Protein AF-A0A6N8V8Q9-F1 (afdb_monomer)

Mean predicted aligned error: 5.71 Å

pLDDT: mean 79.59, std 11.88, range [44.69, 91.12]

Secondary structure (DSSP, 8-state):
-EEEES-PPTT----B-STT-B-TT---STT-TT-EEEE-TTTGGGSTT-BSS--

Sequence (55 aa):
MEKCYGVAKAGQNDCAAGEGTTCQGTSTVDGQKDAWIYVPAGLCEKLVGGNLAES

Foldseek 3Di:
DAWWAQAAAQQCACDAQPPPRGCRNVRHHGRHQSGTHDDPPPVQVVGDSTDRDRD

Radius of gyration: 10.0 Å; Cα contacts (8 Å, |Δi|>4): 132; chains: 1; bounding box: 25×20×18 Å

Structure (mmCIF, N/CA/C/O backbone):
data_AF-A0A6N8V8Q9-F1
#
_entry.id   AF-A0A6N8V8Q9-F1
#
loop_
_atom_site.group_PDB
_atom_site.id
_atom_site.type_symbol
_atom_site.label_atom_id
_atom_site.label_alt_id
_atom_site.label_comp_id
_atom_site.label_asym_id
_atom_site.label_entity_id
_atom_site.label_seq_id
_atom_site.pdbx_PDB_ins_code
_atom_site.Cartn_x
_atom_site.Cartn_y
_atom_site.Cartn_z
_atom_site.occupancy
_atom_site.B_iso_or_equiv
_atom_site.auth_seq_id
_atom_site.auth_comp_id
_atom_site.auth_asym_id
_atom_site.auth_atom_id
_atom_site.pdbx_PDB_model_num
ATOM 1 N N . MET A 1 1 ? -9.585 8.840 -4.174 1.00 79.31 1 MET A N 1
ATOM 2 C CA . MET A 1 1 ? -8.680 7.677 -4.222 1.00 79.31 1 MET A CA 1
ATOM 3 C C . MET A 1 1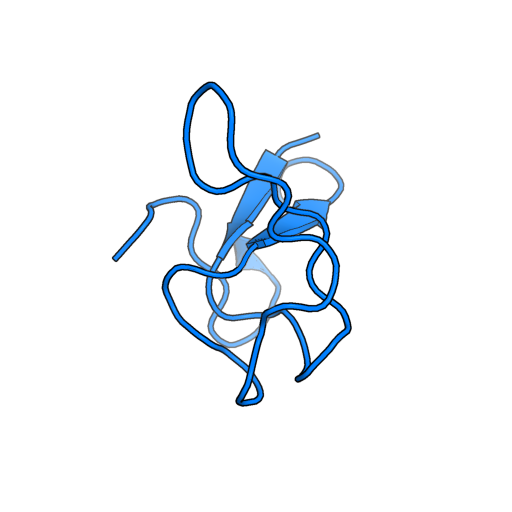 ? -7.626 7.912 -3.160 1.00 79.31 1 MET A C 1
ATOM 5 O O . MET A 1 1 ? -7.107 9.019 -3.103 1.00 79.31 1 MET A O 1
ATOM 9 N N . GLU A 1 2 ? -7.373 6.938 -2.300 1.00 86.94 2 GLU A N 1
ATOM 10 C CA . GLU A 1 2 ? -6.448 7.008 -1.167 1.00 86.94 2 GLU A CA 1
ATOM 11 C C . GLU A 1 2 ? -5.483 5.819 -1.213 1.00 86.94 2 GLU A C 1
ATOM 13 O O . GLU A 1 2 ? -5.813 4.770 -1.773 1.00 86.94 2 GLU A O 1
ATOM 18 N N . LYS A 1 3 ? -4.283 5.999 -0.655 1.00 86.25 3 LYS A N 1
ATOM 19 C CA . LYS A 1 3 ? -3.328 4.906 -0.467 1.00 86.25 3 LYS A CA 1
ATOM 20 C C . LYS A 1 3 ? -3.718 4.161 0.799 1.00 86.25 3 LYS A C 1
ATOM 22 O O . LYS A 1 3 ? -3.810 4.782 1.854 1.00 86.25 3 LYS A O 1
ATOM 27 N N . CYS A 1 4 ? -3.942 2.859 0.683 1.00 89.62 4 CYS A N 1
ATOM 28 C CA . CYS A 1 4 ? -4.227 2.017 1.830 1.00 89.62 4 CYS A CA 1
ATOM 29 C C . CYS A 1 4 ? -3.098 1.029 2.072 1.00 89.62 4 CYS A C 1
ATOM 31 O O . CYS A 1 4 ? -2.887 0.119 1.269 1.00 89.62 4 CYS A O 1
ATOM 33 N N . TYR A 1 5 ? -2.386 1.237 3.170 1.00 89.19 5 TYR A N 1
ATOM 34 C CA . TYR A 1 5 ? -1.246 0.455 3.621 1.00 89.19 5 TYR A CA 1
ATOM 35 C C . TYR A 1 5 ? -1.696 -0.737 4.467 1.00 89.19 5 TYR A C 1
ATOM 37 O O . TYR A 1 5 ? -2.771 -0.705 5.070 1.00 89.19 5 TYR A O 1
ATOM 45 N N . GLY A 1 6 ? -0.885 -1.797 4.510 1.00 86.31 6 GLY A N 1
ATOM 46 C CA . GLY A 1 6 ? -1.123 -2.944 5.398 1.00 86.31 6 GLY A CA 1
ATOM 47 C C . GLY A 1 6 ? -2.267 -3.873 4.973 1.00 86.31 6 GLY A C 1
ATOM 48 O O . GLY A 1 6 ? -2.605 -4.802 5.701 1.00 86.31 6 GLY A O 1
ATOM 49 N N . VAL A 1 7 ? -2.845 -3.660 3.786 1.00 89.19 7 VAL A N 1
ATOM 50 C CA . VAL A 1 7 ? -3.950 -4.474 3.230 1.00 89.19 7 VAL A CA 1
ATOM 51 C C . VAL A 1 7 ? -3.590 -5.173 1.923 1.00 89.19 7 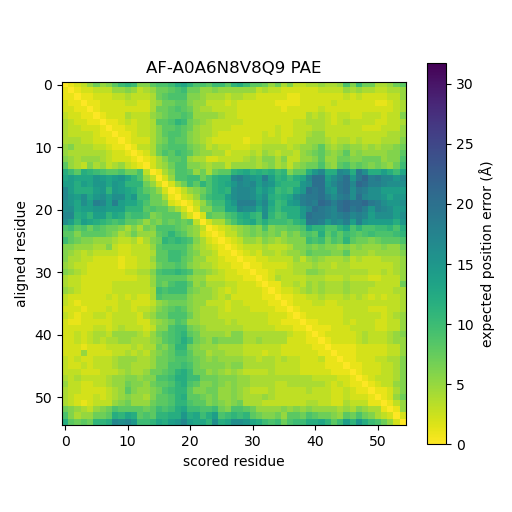VAL A C 1
ATOM 53 O O . VAL A 1 7 ? -4.358 -5.997 1.426 1.00 89.19 7 VAL A O 1
ATOM 56 N N . ALA A 1 8 ? -2.434 -4.845 1.345 1.00 87.38 8 ALA A N 1
ATOM 57 C CA . ALA A 1 8 ? -1.969 -5.479 0.124 1.00 87.38 8 ALA A CA 1
ATOM 58 C C . ALA A 1 8 ? -1.594 -6.942 0.386 1.00 87.38 8 ALA A C 1
ATOM 60 O O . ALA A 1 8 ? -0.988 -7.258 1.410 1.00 87.38 8 ALA A O 1
ATOM 61 N N . LYS A 1 9 ? -1.928 -7.835 -0.548 1.00 85.06 9 LYS A N 1
ATOM 62 C CA . LYS A 1 9 ? -1.438 -9.218 -0.507 1.00 85.06 9 LYS A CA 1
ATOM 63 C C . LYS A 1 9 ? -0.009 -9.297 -1.028 1.00 85.06 9 LYS A C 1
ATOM 65 O O . LYS A 1 9 ? 0.411 -8.438 -1.811 1.00 85.06 9 LYS A O 1
ATOM 70 N N . ALA A 1 10 ? 0.687 -10.370 -0.668 1.00 85.69 10 ALA A N 1
ATOM 71 C CA . ALA A 1 10 ? 1.990 -10.683 -1.237 1.00 85.69 10 ALA A CA 1
ATOM 72 C C . ALA A 1 10 ? 1.922 -10.650 -2.779 1.00 85.69 10 ALA A C 1
ATOM 74 O O . ALA A 1 10 ? 1.052 -11.265 -3.401 1.00 85.69 10 ALA A O 1
ATOM 75 N N . GLY A 1 11 ? 2.815 -9.879 -3.396 1.00 81.88 11 GLY A N 1
ATOM 76 C CA . GLY A 1 11 ? 2.913 -9.677 -4.839 1.00 81.88 11 GLY A CA 1
ATOM 77 C C . GLY A 1 11 ? 1.778 -8.863 -5.471 1.00 81.88 11 GLY A C 1
ATOM 78 O O . GLY A 1 11 ? 1.736 -8.760 -6.694 1.00 81.88 11 GLY A O 1
ATOM 79 N N . GLN A 1 12 ? 0.855 -8.296 -4.687 1.00 82.19 12 GLN A N 1
ATOM 80 C CA . GLN A 1 12 ? -0.365 -7.635 -5.184 1.00 82.19 12 GLN A CA 1
ATOM 81 C C . GLN A 1 12 ? -0.567 -6.230 -4.592 1.00 82.19 12 GLN A C 1
ATO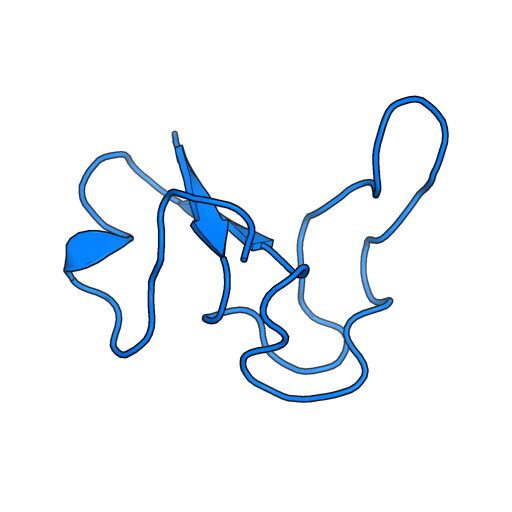M 83 O O . GLN A 1 12 ? -1.695 -5.805 -4.347 1.00 82.19 12 GLN A O 1
ATOM 88 N N . ASN A 1 13 ? 0.519 -5.511 -4.322 1.00 82.25 13 ASN A N 1
ATOM 89 C CA . ASN A 1 13 ? 0.474 -4.100 -3.947 1.00 82.25 13 ASN A CA 1
ATOM 90 C C . ASN A 1 13 ? 0.610 -3.194 -5.182 1.00 82.25 13 ASN A C 1
ATOM 92 O O . ASN A 1 13 ? 1.320 -3.538 -6.128 1.00 82.25 13 ASN A O 1
ATOM 96 N N . ASP A 1 14 ? -0.029 -2.022 -5.147 1.00 75.25 14 ASP A N 1
ATOM 97 C CA . ASP A 1 14 ? -0.022 -1.063 -6.262 1.00 75.25 14 ASP A CA 1
ATOM 98 C C . ASP A 1 14 ? 1.205 -0.140 -6.256 1.00 75.25 14 ASP A C 1
ATOM 100 O O . ASP A 1 14 ? 1.467 0.539 -7.248 1.00 75.25 14 ASP A O 1
ATOM 104 N N . CYS A 1 15 ? 1.936 -0.042 -5.141 1.00 67.31 15 CYS A N 1
ATOM 105 C CA . CYS A 1 15 ? 2.851 1.081 -4.959 1.00 67.31 15 CYS A CA 1
ATOM 106 C C . CYS A 1 15 ? 4.110 1.121 -5.829 1.00 67.31 15 CYS A C 1
ATOM 108 O O . CYS A 1 15 ? 4.614 0.103 -6.281 1.00 67.31 15 CYS A O 1
ATOM 110 N N . ALA A 1 16 ? 4.679 2.333 -5.911 1.00 57.56 16 ALA A N 1
ATOM 111 C CA . ALA A 1 16 ? 6.075 2.702 -6.177 1.00 57.56 16 ALA A CA 1
ATOM 112 C C . ALA A 1 16 ? 6.728 3.253 -4.876 1.00 57.56 16 ALA A C 1
ATOM 114 O O . ALA A 1 16 ? 6.108 4.085 -4.206 1.00 57.56 16 ALA A O 1
ATOM 115 N N . ALA A 1 17 ? 7.893 2.734 -4.454 1.00 52.66 17 ALA A N 1
ATOM 116 C CA . ALA A 1 17 ? 8.464 2.931 -3.114 1.00 52.66 17 ALA A CA 1
ATOM 117 C C . ALA A 1 17 ? 9.274 4.226 -3.141 1.00 52.66 17 ALA A C 1
ATOM 119 O O . ALA A 1 17 ? 10.464 4.226 -3.445 1.00 52.66 17 ALA A O 1
ATOM 120 N N . GLY A 1 18 ? 8.598 5.352 -2.926 1.00 52.69 18 GLY A N 1
ATOM 121 C CA . GLY A 1 18 ? 9.194 6.677 -3.092 1.00 52.69 18 GLY A CA 1
ATOM 122 C C . GLY A 1 18 ? 9.432 7.073 -4.557 1.00 52.69 18 GLY A C 1
ATOM 123 O O . GLY A 1 18 ? 9.169 6.313 -5.494 1.00 52.69 18 GLY A O 1
ATOM 124 N N . GLU A 1 19 ? 9.900 8.307 -4.757 1.00 44.69 19 GLU A N 1
ATOM 125 C CA . GLU A 1 19 ? 10.239 8.845 -6.079 1.00 44.69 19 GLU A CA 1
ATOM 126 C C . GLU A 1 19 ? 11.350 8.003 -6.729 1.00 44.69 19 GLU A C 1
ATOM 128 O O . GLU A 1 19 ? 12.503 8.043 -6.309 1.00 44.69 19 GLU A O 1
ATOM 133 N N . GLY A 1 20 ? 10.995 7.229 -7.760 1.00 55.94 20 GLY A N 1
ATOM 134 C CA . GLY A 1 20 ? 11.943 6.474 -8.588 1.00 55.94 20 GLY A CA 1
ATOM 135 C C . GLY A 1 20 ? 11.945 4.949 -8.421 1.00 55.94 20 GLY A C 1
ATOM 136 O O . GLY A 1 20 ? 12.628 4.284 -9.197 1.00 55.94 20 GLY A O 1
ATOM 137 N N . THR A 1 21 ? 11.173 4.369 -7.495 1.00 56.69 21 THR A N 1
ATOM 138 C CA . THR A 1 21 ? 11.184 2.908 -7.264 1.00 56.69 21 THR A CA 1
ATOM 139 C C . THR A 1 21 ? 9.876 2.256 -7.690 1.00 56.69 21 THR A C 1
ATOM 141 O O . THR A 1 21 ? 8.819 2.643 -7.219 1.00 56.69 21 THR A O 1
ATOM 144 N N . THR A 1 22 ? 9.904 1.209 -8.509 1.00 58.84 22 THR A N 1
ATOM 145 C CA . THR A 1 22 ? 8.707 0.414 -8.839 1.00 58.84 22 THR A CA 1
ATOM 146 C C . THR A 1 22 ? 8.469 -0.646 -7.741 1.00 58.84 22 THR A C 1
ATOM 148 O O . THR A 1 22 ? 9.187 -1.640 -7.726 1.00 58.84 22 THR A O 1
ATOM 151 N N . CYS A 1 23 ? 7.512 -0.467 -6.810 1.00 63.84 23 CYS A N 1
ATOM 152 C CA . CYS A 1 23 ? 7.139 -1.497 -5.809 1.00 63.84 23 CYS A CA 1
ATOM 153 C C . CYS A 1 23 ? 5.964 -2.380 -6.238 1.00 63.84 23 CYS A C 1
ATOM 155 O O . CYS A 1 23 ? 5.492 -3.185 -5.437 1.00 63.84 23 CYS A O 1
ATOM 157 N N . GLN A 1 24 ? 5.488 -2.279 -7.481 1.00 70.88 24 GLN A N 1
ATOM 158 C CA . GLN A 1 24 ? 4.351 -3.080 -7.906 1.00 70.88 24 GLN A CA 1
ATOM 159 C C . GLN A 1 24 ? 4.765 -4.554 -7.877 1.00 70.88 24 GLN A C 1
ATOM 161 O O . GLN A 1 24 ? 5.688 -4.967 -8.578 1.00 70.88 24 GLN A O 1
ATOM 166 N N . GLY A 1 25 ? 4.118 -5.329 -7.011 1.00 72.12 25 GLY A N 1
ATOM 167 C CA . GLY A 1 25 ? 4.440 -6.738 -6.800 1.00 72.12 25 GLY A CA 1
ATOM 168 C C . GLY A 1 25 ? 5.656 -7.031 -5.915 1.00 72.12 25 GLY A C 1
ATOM 169 O O . GLY A 1 25 ? 6.091 -8.179 -5.874 1.00 72.12 25 GLY A O 1
ATOM 170 N N . THR A 1 26 ? 6.201 -6.053 -5.186 1.00 74.44 26 THR A N 1
ATOM 171 C CA . THR A 1 26 ? 7.321 -6.295 -4.252 1.00 74.44 26 THR A CA 1
ATOM 172 C C . THR A 1 26 ? 6.874 -6.674 -2.848 1.00 74.44 26 THR A C 1
ATOM 174 O O . THR A 1 26 ? 7.719 -7.005 -2.019 1.00 74.44 26 THR A O 1
ATOM 177 N N . SER A 1 27 ? 5.575 -6.613 -2.548 1.00 81.12 27 SER A N 1
ATOM 178 C CA . SER A 1 27 ? 5.064 -7.103 -1.272 1.00 81.12 27 SER A CA 1
ATOM 179 C C . SER A 1 27 ? 5.428 -8.583 -1.110 1.00 81.12 27 SER A C 1
ATOM 181 O O . SER A 1 27 ? 5.075 -9.420 -1.934 1.00 81.12 27 SER A O 1
ATOM 183 N N . THR A 1 28 ? 6.175 -8.912 -0.065 1.00 82.25 28 THR A N 1
ATOM 184 C CA . THR A 1 28 ? 6.656 -10.276 0.206 1.00 82.25 28 THR A CA 1
ATOM 185 C C . THR A 1 28 ? 5.732 -11.047 1.141 1.00 82.25 28 THR A C 1
ATOM 187 O O . THR A 1 28 ? 5.773 -12.275 1.177 1.00 82.25 28 THR A O 1
ATOM 190 N N . VAL A 1 29 ? 4.882 -10.332 1.879 1.00 86.38 29 VAL A N 1
ATOM 191 C CA . VAL A 1 29 ? 3.939 -10.884 2.851 1.00 86.38 29 VAL A CA 1
ATOM 192 C C . VAL A 1 29 ? 2.592 -10.192 2.731 1.00 86.38 29 VAL A C 1
ATOM 194 O O . VAL A 1 29 ? 2.511 -9.017 2.374 1.00 86.38 29 VAL A O 1
ATOM 197 N N . ASP A 1 30 ? 1.532 -10.910 3.083 1.00 85.94 30 ASP A N 1
ATOM 198 C CA . ASP A 1 30 ? 0.213 -10.306 3.212 1.00 85.94 30 ASP A CA 1
ATOM 199 C C . ASP A 1 30 ? 0.224 -9.241 4.316 1.00 85.94 30 ASP A C 1
ATOM 201 O O . ASP A 1 30 ? 0.720 -9.466 5.421 1.00 85.94 30 ASP A O 1
ATOM 205 N N . GLY A 1 31 ? -0.321 -8.068 4.007 1.00 84.88 31 GLY A N 1
ATOM 206 C CA . GLY A 1 31 ? -0.418 -6.949 4.935 1.00 84.88 31 GLY A CA 1
ATOM 207 C C . GLY A 1 31 ? 0.916 -6.273 5.257 1.00 84.88 31 GLY A C 1
ATOM 208 O O . GLY A 1 31 ? 1.081 -5.725 6.347 1.00 84.88 31 GLY A O 1
ATOM 209 N N . GLN A 1 32 ? 1.880 -6.307 4.331 1.00 84.62 32 GLN A N 1
ATOM 210 C CA . GLN A 1 32 ? 3.143 -5.580 4.488 1.00 84.62 32 GLN A CA 1
ATOM 211 C C . GLN A 1 32 ? 2.863 -4.079 4.721 1.00 84.62 32 GLN A C 1
ATOM 213 O O . GLN A 1 32 ? 2.111 -3.458 3.971 1.00 84.62 32 GLN A O 1
ATOM 218 N N . LYS A 1 33 ? 3.421 -3.505 5.793 1.00 83.38 33 LYS A N 1
ATOM 219 C CA . LYS A 1 33 ? 3.036 -2.172 6.309 1.00 83.38 33 LYS A CA 1
ATOM 220 C C . LYS A 1 33 ? 3.451 -1.002 5.418 1.00 83.38 33 LYS A C 1
ATOM 222 O O . LYS A 1 33 ? 2.768 0.011 5.390 1.00 83.38 33 LYS A O 1
ATOM 227 N N . ASP A 1 34 ? 4.533 -1.168 4.678 1.00 79.06 34 ASP A N 1
ATOM 228 C CA . ASP A 1 34 ? 5.052 -0.249 3.662 1.00 79.06 34 ASP A CA 1
ATOM 229 C C . ASP A 1 34 ? 4.442 -0.511 2.268 1.00 79.06 34 ASP A C 1
ATOM 231 O O . ASP A 1 34 ? 4.622 0.285 1.346 1.00 79.06 34 ASP A O 1
ATOM 235 N N . ALA A 1 35 ? 3.675 -1.595 2.099 1.00 85.25 35 ALA A N 1
ATOM 236 C CA . ALA A 1 35 ? 2.961 -1.891 0.865 1.00 85.25 35 ALA A CA 1
ATOM 237 C C . ALA A 1 35 ? 1.533 -1.343 0.909 1.00 85.25 35 ALA A C 1
ATOM 239 O O . ALA A 1 35 ? 0.775 -1.590 1.852 1.00 85.25 35 ALA A O 1
ATOM 240 N N . TRP A 1 36 ? 1.141 -0.650 -0.160 1.00 85.88 36 TRP A N 1
ATOM 241 C CA . TRP A 1 36 ? -0.192 -0.071 -0.284 1.00 85.88 36 TRP A CA 1
ATOM 242 C C . TRP A 1 36 ? -0.878 -0.392 -1.609 1.00 85.88 36 TRP A C 1
ATOM 244 O O . TRP A 1 36 ? -0.226 -0.705 -2.608 1.00 85.88 36 TRP A O 1
ATOM 254 N N . ILE A 1 37 ? -2.207 -0.286 -1.600 1.00 86.12 37 ILE A N 1
ATOM 255 C CA . ILE A 1 37 ? -3.083 -0.335 -2.781 1.00 86.12 37 ILE A CA 1
ATOM 256 C C . ILE A 1 37 ? -3.899 0.957 -2.914 1.00 86.12 37 ILE A C 1
ATOM 258 O O . ILE A 1 37 ? -4.167 1.636 -1.918 1.00 86.12 37 ILE A O 1
ATOM 262 N N . TYR A 1 38 ? -4.274 1.320 -4.138 1.00 87.81 38 TYR A N 1
ATOM 263 C CA . TYR A 1 38 ? -5.127 2.468 -4.423 1.00 87.81 38 TYR A CA 1
ATOM 264 C C . TYR A 1 38 ? -6.592 2.074 -4.250 1.00 87.81 38 TYR A C 1
ATOM 266 O O . TYR A 1 38 ? -7.139 1.280 -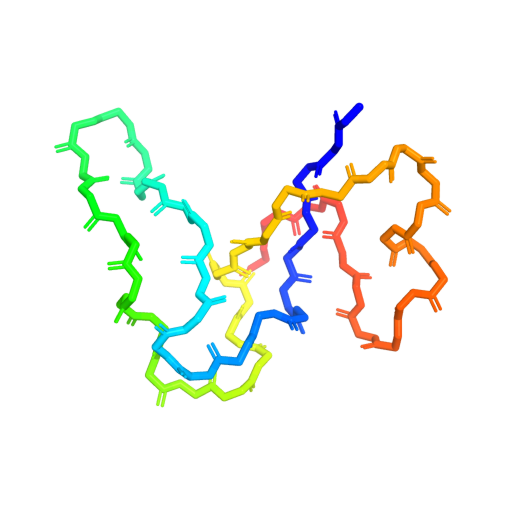5.013 1.00 87.81 38 TYR A O 1
ATOM 274 N N . VAL A 1 39 ? -7.255 2.677 -3.269 1.00 87.44 39 VAL A N 1
ATOM 275 C CA . VAL A 1 39 ? -8.670 2.415 -2.983 1.00 87.44 39 VAL A CA 1
ATOM 276 C C . VAL A 1 39 ? -9.506 3.694 -3.074 1.00 87.44 39 VAL A C 1
ATOM 278 O O . VAL A 1 39 ? -8.968 4.804 -3.034 1.00 87.44 39 VAL A O 1
ATOM 281 N N . PRO A 1 40 ? -10.837 3.599 -3.232 1.00 91.12 40 PRO A N 1
ATOM 282 C CA . PRO A 1 40 ? -11.729 4.739 -3.047 1.00 91.12 40 PRO A CA 1
ATOM 283 C C . PRO A 1 40 ? -11.558 5.356 -1.655 1.00 91.12 40 PRO A C 1
ATOM 285 O O . PRO A 1 40 ? -11.297 4.636 -0.700 1.00 91.12 40 PRO A O 1
ATOM 288 N N . ALA A 1 41 ? -11.730 6.676 -1.543 1.00 89.50 41 ALA A N 1
ATOM 289 C CA . ALA A 1 41 ? -11.586 7.367 -0.260 1.00 89.50 41 ALA A CA 1
ATOM 290 C C . ALA A 1 41 ? -12.595 6.840 0.780 1.00 89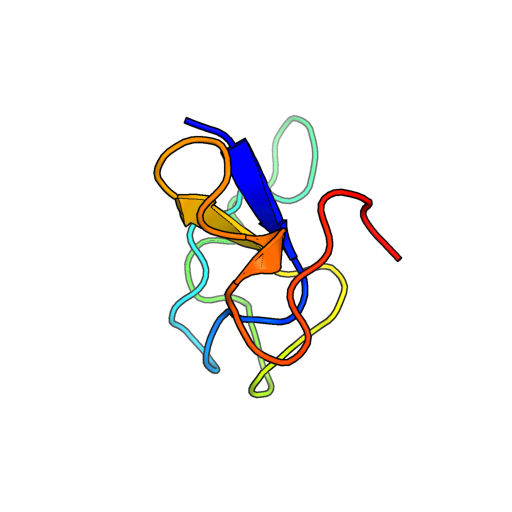.50 41 ALA A C 1
ATOM 292 O O . ALA A 1 41 ? -13.769 6.647 0.450 1.00 89.50 41 ALA A O 1
ATOM 293 N N . GLY A 1 42 ? -12.142 6.621 2.014 1.00 90.00 42 GLY A N 1
ATOM 294 C CA . GLY A 1 42 ? -12.930 6.038 3.101 1.00 90.00 42 GLY A CA 1
ATOM 295 C C . GLY A 1 42 ? -13.168 4.525 2.989 1.00 90.00 42 GLY A C 1
ATOM 296 O O . GLY A 1 42 ? -13.979 3.985 3.750 1.00 90.00 42 GLY A O 1
ATOM 297 N N . LEU A 1 43 ? -12.522 3.826 2.045 1.00 91.06 43 LEU A N 1
ATOM 298 C CA . LEU A 1 43 ? -12.519 2.359 2.024 1.00 91.06 43 LEU A CA 1
ATOM 299 C C . LEU A 1 43 ? -11.411 1.810 2.920 1.00 91.06 43 LEU A C 1
ATOM 301 O O . LEU A 1 43 ? -11.621 0.783 3.556 1.00 91.06 43 LEU A O 1
ATOM 305 N N . CYS A 1 44 ? -10.267 2.488 3.007 1.00 90.50 44 CYS A N 1
ATOM 306 C CA . CYS A 1 44 ? -9.116 1.990 3.747 1.00 90.50 44 CYS A CA 1
ATOM 307 C C . CYS A 1 44 ? -9.425 1.748 5.227 1.00 90.50 44 CYS A C 1
ATOM 309 O O . CYS A 1 44 ? -9.124 0.684 5.756 1.00 90.50 44 CYS A O 1
ATOM 311 N N . GLU A 1 45 ? -10.130 2.681 5.865 1.00 89.31 45 GLU A N 1
ATOM 312 C CA . GLU A 1 45 ? -10.556 2.5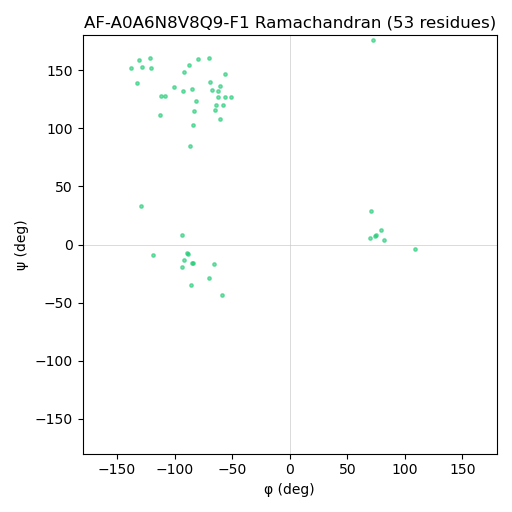69 7.267 1.00 89.31 45 GLU A CA 1
ATOM 313 C C . GLU A 1 45 ? -11.578 1.442 7.503 1.00 89.31 45 GLU A C 1
ATOM 315 O O . GLU A 1 45 ? -11.807 1.025 8.636 1.00 89.31 45 GLU A O 1
ATOM 320 N N . LYS A 1 46 ? -12.209 0.937 6.435 1.00 89.88 46 LYS A N 1
ATOM 321 C CA . LYS A 1 46 ? -13.143 -0.198 6.484 1.00 89.88 46 LYS A CA 1
ATOM 322 C C . LYS A 1 46 ? -12.447 -1.536 6.252 1.00 89.88 46 LYS A C 1
ATOM 324 O O . LYS A 1 46 ? -13.063 -2.579 6.472 1.00 89.88 46 LYS A O 1
ATOM 329 N N . LEU A 1 47 ? -11.202 -1.524 5.779 1.00 86.44 47 LEU A N 1
ATOM 330 C CA . LEU A 1 47 ? -10.406 -2.725 5.584 1.00 86.44 47 LEU A CA 1
ATOM 331 C C . LEU A 1 47 ? -9.723 -3.099 6.899 1.00 86.44 47 LEU A C 1
ATOM 333 O O . LEU A 1 47 ? -9.135 -2.269 7.588 1.00 86.44 47 LEU A O 1
ATOM 337 N N . VAL A 1 48 ? -9.791 -4.381 7.248 1.00 86.38 48 VAL A N 1
ATOM 338 C CA . VAL A 1 48 ? -9.125 -4.903 8.443 1.00 86.38 48 VAL A CA 1
ATOM 339 C C . VAL A 1 48 ? -7.613 -4.748 8.269 1.00 86.38 48 VAL A C 1
ATOM 341 O O . VAL A 1 48 ? -7.047 -5.304 7.333 1.00 86.38 48 VAL A O 1
ATOM 344 N N . GLY A 1 49 ? -6.972 -3.991 9.164 1.00 84.62 49 GLY A N 1
ATOM 345 C CA . GLY A 1 49 ? -5.534 -3.700 9.092 1.00 84.62 49 GLY A CA 1
ATOM 346 C C . GLY A 1 49 ? -5.153 -2.556 8.143 1.00 84.62 49 GLY A C 1
ATOM 347 O O . GLY A 1 49 ? -3.966 -2.280 7.998 1.00 84.62 49 GLY A O 1
ATOM 348 N N . GLY A 1 50 ? -6.135 -1.882 7.532 1.00 87.50 50 GLY A N 1
ATOM 349 C CA . GLY A 1 50 ? -5.918 -0.724 6.669 1.00 87.50 50 GLY A CA 1
ATOM 350 C C . GLY A 1 50 ? -5.403 0.486 7.427 1.00 87.50 50 GLY A C 1
ATOM 351 O O . GLY A 1 50 ? -5.939 0.858 8.471 1.00 87.50 50 GLY A O 1
ATOM 352 N N . ASN A 1 51 ? -4.365 1.114 6.879 1.00 87.94 51 ASN A N 1
ATOM 353 C CA . ASN A 1 51 ? -3.835 2.361 7.401 1.00 87.94 51 ASN A CA 1
ATOM 354 C C . ASN A 1 51 ? -3.619 3.381 6.282 1.00 87.94 51 ASN A C 1
ATOM 356 O O . ASN A 1 51 ? -3.162 3.041 5.193 1.00 87.94 51 ASN A O 1
ATOM 360 N N . LEU A 1 52 ? -3.954 4.641 6.552 1.00 87.25 52 LEU A N 1
ATOM 361 C CA . LEU A 1 52 ? -3.709 5.751 5.625 1.00 87.25 52 LEU A CA 1
ATOM 362 C C . LEU A 1 52 ? -2.281 6.297 5.754 1.00 87.25 52 LEU A C 1
ATOM 364 O O . LEU A 1 52 ? -1.812 7.010 4.868 1.00 87.25 52 LEU A O 1
ATOM 368 N N . ALA A 1 5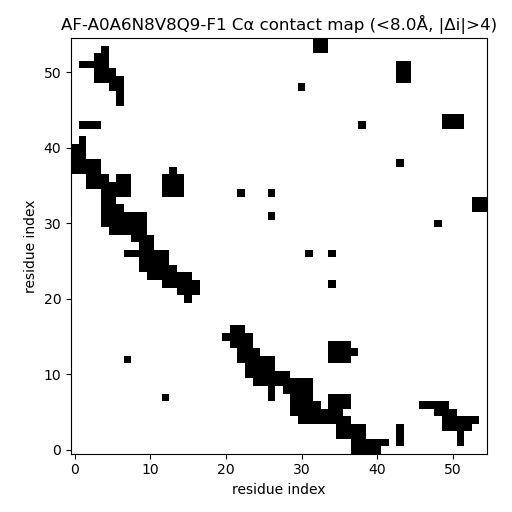3 ? -1.602 5.961 6.852 1.00 80.25 53 ALA A N 1
ATOM 369 C CA . ALA A 1 53 ? -0.213 6.305 7.095 1.00 80.25 53 ALA A CA 1
ATOM 370 C C . ALA A 1 53 ? 0.703 5.112 6.796 1.00 80.25 53 ALA A C 1
ATOM 372 O O . ALA A 1 53 ? 0.448 3.987 7.229 1.00 80.25 53 ALA A O 1
ATOM 373 N N . GLU A 1 54 ? 1.801 5.393 6.101 1.00 70.50 54 GLU A N 1
ATOM 374 C CA . GLU A 1 54 ? 2.943 4.487 5.998 1.00 70.50 54 GLU A CA 1
ATOM 375 C C . GLU A 1 54 ? 3.533 4.281 7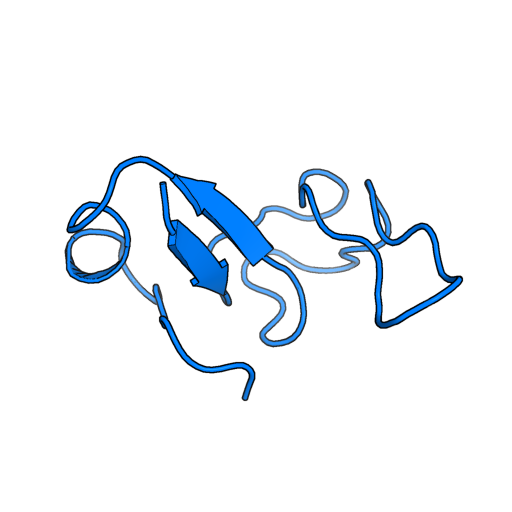.402 1.00 70.50 54 GLU A C 1
ATOM 377 O O . GLU A 1 54 ? 3.759 5.256 8.123 1.00 70.50 54 GLU A O 1
ATOM 382 N N . SER A 1 55 ? 3.687 3.022 7.822 1.00 60.72 55 SER A N 1
ATOM 383 C CA . SER A 1 55 ? 4.115 2.638 9.179 1.00 60.72 55 SER A CA 1
ATOM 384 C C . SER A 1 55 ? 5.402 1.834 9.174 1.00 60.72 55 SER A C 1
ATOM 386 O O . SER A 1 55 ? 5.546 0.978 8.274 1.00 60.72 55 SER A O 1
#

Solv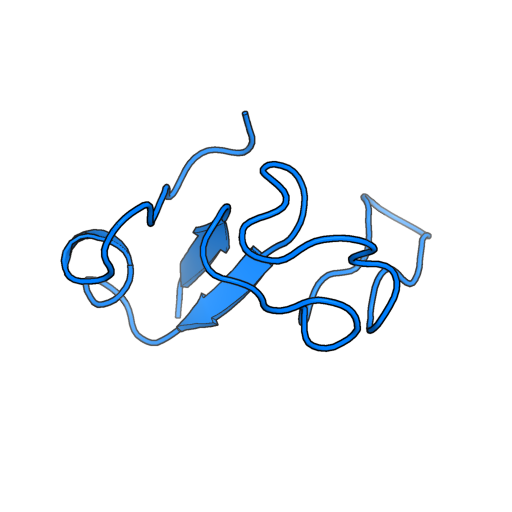ent-accessible surface area (backbone atoms only — not comparable to full-atom values): 2930 Å² total; per-residue (Å²): 108,38,61,20,14,17,58,15,39,49,48,57,15,62,35,52,67,61,98,89,35,85,29,59,41,62,29,83,40,68,38,34,42,79,28,20,31,82,36,58,69,81,45,34,82,72,39,82,65,31,30,80,57,81,100